Protein AF-A0A5F1S7F2-F1 (afdb_monomer_lite)

Radius of gyration: 33.68 Å; chains: 1; bounding box: 70×30×90 Å

Secondary structure (DSSP, 8-state):
-HHHHHHHHHHHHHHGGGGTT-S----PPPPP-PPPPPGGGGPPPPPPP---SSPPPHHHHHHHHHHHHHHHHHHHHHHHHHHHHHHHHHHHHTT--

Structure (mmCIF, N/CA/C/O backbone):
data_AF-A0A5F1S7F2-F1
#
_entry.id   AF-A0A5F1S7F2-F1
#
loop_
_atom_site.group_PDB
_atom_site.id
_atom_site.type_symbol
_atom_site.label_atom_id
_atom_site.label_alt_id
_atom_site.label_comp_id
_atom_site.label_asym_id
_atom_site.label_entity_id
_atom_site.label_seq_id
_atom_site.pdbx_PDB_ins_code
_atom_site.Cartn_x
_atom_site.Cartn_y
_atom_site.Cartn_z
_atom_site.occupancy
_atom_site.B_iso_or_equiv
_atom_site.auth_seq_id
_atom_site.auth_comp_id
_atom_site.auth_asym_id
_atom_site.auth_atom_id
_atom_site.pdbx_PDB_model_num
ATOM 1 N N . MET A 1 1 ? 46.663 -23.240 -64.726 1.00 58.72 1 MET A N 1
ATOM 2 C CA . MET A 1 1 ? 45.489 -22.377 -64.426 1.00 58.72 1 MET A CA 1
ATOM 3 C C . MET A 1 1 ? 44.431 -23.024 -63.521 1.00 58.72 1 MET A C 1
ATOM 5 O O . MET A 1 1 ? 43.843 -22.295 -62.737 1.00 58.72 1 MET A O 1
ATOM 9 N N . LYS A 1 2 ? 44.165 -24.345 -63.585 1.00 67.25 2 LYS A N 1
ATOM 10 C CA . LYS A 1 2 ? 43.181 -25.013 -62.695 1.00 67.25 2 LYS A CA 1
ATOM 11 C C . LYS A 1 2 ? 43.610 -25.046 -61.217 1.00 67.25 2 LYS A C 1
ATOM 13 O O . LYS A 1 2 ? 42.817 -24.673 -60.367 1.00 67.25 2 LYS A O 1
ATOM 18 N N . LEU A 1 3 ? 44.875 -25.381 -60.947 1.00 74.25 3 LEU A N 1
ATOM 19 C CA . LEU A 1 3 ? 45.460 -25.427 -59.593 1.00 74.25 3 LEU A CA 1
ATOM 20 C C . LEU A 1 3 ? 45.445 -24.073 -58.868 1.00 74.25 3 LEU A C 1
ATOM 22 O O . LEU A 1 3 ? 45.133 -23.999 -57.686 1.00 74.25 3 LEU A O 1
ATOM 26 N N . ILE A 1 4 ? 45.727 -22.988 -59.593 1.00 75.62 4 ILE A N 1
ATOM 27 C CA . ILE A 1 4 ? 45.687 -21.629 -59.034 1.00 75.62 4 ILE A CA 1
ATOM 28 C C . ILE A 1 4 ? 44.249 -21.269 -58.643 1.00 75.62 4 ILE A C 1
ATOM 30 O O . ILE A 1 4 ? 44.028 -20.789 -57.540 1.00 75.62 4 ILE A O 1
ATOM 34 N N . LYS A 1 5 ? 43.263 -21.589 -59.496 1.00 74.88 5 LYS A N 1
ATOM 35 C CA . LYS A 1 5 ? 41.838 -21.349 -59.214 1.00 74.88 5 LYS A CA 1
ATOM 36 C C . LYS A 1 5 ? 41.331 -22.154 -58.013 1.00 74.88 5 LYS A C 1
ATOM 38 O O . LYS A 1 5 ? 40.581 -21.622 -57.198 1.00 74.88 5 LYS A O 1
ATOM 43 N N . THR A 1 6 ? 41.748 -23.415 -57.883 1.00 79.19 6 THR A N 1
ATOM 44 C CA . THR A 1 6 ? 41.381 -24.251 -56.730 1.00 79.19 6 THR A CA 1
ATOM 45 C C . THR A 1 6 ? 42.020 -23.744 -55.441 1.00 79.19 6 THR A C 1
ATOM 47 O O . THR A 1 6 ? 41.333 -23.656 -54.430 1.00 79.19 6 THR A O 1
ATOM 50 N N . LEU A 1 7 ? 43.288 -23.322 -55.479 1.00 79.12 7 LEU A N 1
ATOM 51 C CA . LEU A 1 7 ? 43.970 -22.746 -54.315 1.00 79.12 7 LEU A CA 1
ATOM 52 C C . LEU A 1 7 ? 43.326 -21.425 -53.870 1.00 79.12 7 LEU A C 1
ATOM 54 O O . LEU A 1 7 ? 43.112 -21.223 -52.677 1.00 79.12 7 LEU A O 1
ATOM 58 N N . THR A 1 8 ? 42.934 -20.562 -54.811 1.00 77.94 8 THR A N 1
ATOM 59 C CA . THR A 1 8 ? 42.242 -19.305 -54.485 1.00 77.94 8 T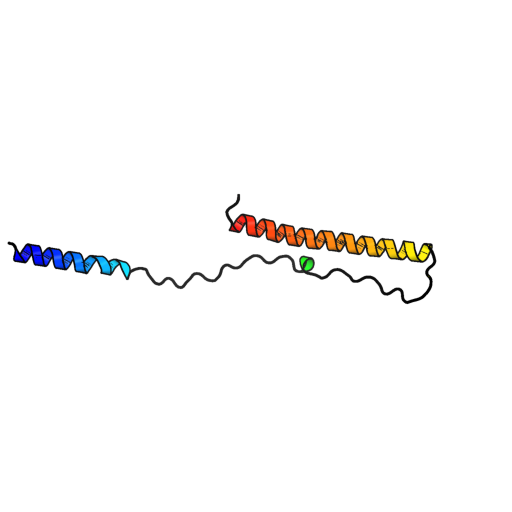HR A CA 1
ATOM 60 C C . THR A 1 8 ? 40.848 -19.530 -53.898 1.00 77.94 8 THR A C 1
ATOM 62 O O . THR A 1 8 ? 40.463 -18.828 -52.970 1.00 77.94 8 THR A O 1
ATOM 65 N N . LEU A 1 9 ? 40.099 -20.527 -54.386 1.00 78.31 9 LEU A N 1
ATOM 66 C CA . LEU A 1 9 ? 38.770 -20.858 -53.853 1.00 78.31 9 LEU A CA 1
ATOM 67 C C . LEU A 1 9 ? 38.849 -21.444 -52.440 1.00 78.31 9 LEU A C 1
ATOM 69 O O . LEU A 1 9 ? 38.070 -21.057 -51.573 1.00 78.31 9 LEU A O 1
ATOM 73 N N . VAL A 1 10 ? 39.817 -22.331 -52.191 1.00 79.88 10 VAL A N 1
ATOM 74 C CA . VAL A 1 10 ? 40.050 -22.905 -50.857 1.00 79.88 10 VAL A CA 1
ATOM 75 C C . VAL A 1 10 ? 40.477 -21.819 -49.867 1.00 79.88 10 VAL A C 1
ATOM 77 O O . VAL A 1 10 ? 39.965 -21.773 -48.753 1.00 79.88 10 VAL A O 1
ATOM 80 N N . SER A 1 11 ? 41.345 -20.892 -50.282 1.00 76.25 11 SER A N 1
ATOM 81 C CA . SER A 1 11 ? 41.752 -19.759 -49.443 1.00 76.25 11 SER A CA 1
ATOM 82 C C . SER A 1 11 ? 40.585 -18.823 -49.103 1.00 76.25 11 SER A C 1
ATOM 84 O O . SER A 1 11 ? 40.495 -18.365 -47.965 1.00 76.25 11 SER A O 1
ATOM 86 N N . LEU A 1 12 ? 39.664 -18.582 -50.042 1.00 75.25 12 LEU A N 1
ATOM 87 C CA . LEU A 1 12 ? 38.484 -17.745 -49.810 1.00 75.25 12 LEU A CA 1
ATOM 88 C C . LEU A 1 12 ? 37.487 -18.401 -48.838 1.00 75.25 12 LEU A C 1
ATOM 90 O O . LEU A 1 12 ? 36.954 -17.730 -47.956 1.00 75.25 12 LEU A O 1
ATOM 94 N N . LEU A 1 13 ? 37.279 -19.717 -48.957 1.00 72.12 13 LEU A N 1
ATOM 95 C CA . LEU A 1 13 ? 36.399 -20.486 -48.067 1.00 72.12 13 LEU A CA 1
ATOM 96 C C . LEU A 1 13 ? 36.922 -20.550 -46.622 1.00 72.12 13 LEU A C 1
ATOM 98 O O . LEU A 1 13 ? 36.126 -20.575 -45.687 1.00 72.12 13 LEU A O 1
ATOM 102 N N . LEU A 1 14 ? 38.244 -20.516 -46.432 1.00 70.75 14 LEU A N 1
ATOM 103 C CA . LEU A 1 14 ? 38.885 -20.512 -45.111 1.00 70.75 14 LEU A CA 1
ATOM 104 C C . LEU A 1 14 ? 38.899 -19.128 -44.433 1.00 70.75 14 LEU A C 1
ATOM 106 O O . LEU A 1 14 ? 39.029 -19.058 -43.214 1.00 70.75 14 LEU A O 1
ATOM 110 N N . ALA A 1 15 ? 38.743 -18.034 -45.187 1.00 65.88 15 ALA A N 1
ATOM 111 C CA . ALA A 1 15 ? 38.746 -16.670 -44.644 1.00 65.88 15 ALA A CA 1
ATOM 112 C C . ALA A 1 15 ? 37.368 -16.202 -44.125 1.00 65.88 15 ALA A C 1
ATOM 114 O O . ALA A 1 15 ? 37.299 -15.359 -43.233 1.00 65.88 15 ALA A O 1
ATOM 115 N N . LEU A 1 16 ? 36.269 -16.766 -44.639 1.00 63.81 16 LEU A N 1
ATOM 116 C C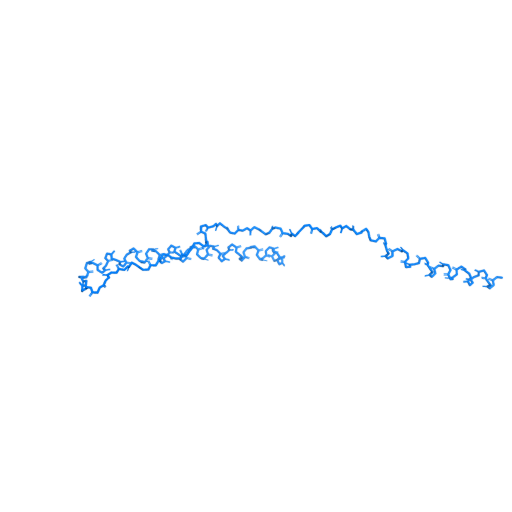A . LEU A 1 16 ? 34.894 -16.419 -44.247 1.00 63.81 16 LEU A CA 1
ATOM 117 C C . LEU A 1 16 ? 34.553 -16.658 -42.754 1.00 63.81 16 LEU A C 1
ATOM 119 O O . LEU A 1 16 ? 33.921 -15.783 -42.159 1.00 63.81 16 LEU A O 1
ATOM 123 N N . PRO A 1 17 ? 34.959 -17.766 -42.096 1.00 65.50 17 PRO A N 1
ATOM 124 C CA . PRO A 1 17 ? 34.636 -17.983 -40.682 1.00 65.50 17 PRO A CA 1
ATOM 125 C C . PRO A 1 17 ? 35.477 -17.126 -39.720 1.00 65.50 17 PRO A C 1
ATOM 127 O O . PRO A 1 17 ? 35.106 -16.986 -38.555 1.00 65.50 17 PRO A O 1
ATOM 130 N N . ALA A 1 18 ? 36.573 -16.505 -40.174 1.00 60.31 18 ALA A N 1
ATOM 131 C CA . ALA A 1 18 ? 37.444 -15.700 -39.312 1.00 60.31 18 ALA A CA 1
ATOM 132 C C . ALA A 1 18 ? 36.774 -14.402 -38.815 1.00 60.31 18 ALA A C 1
ATOM 134 O O . ALA A 1 18 ? 37.122 -13.894 -37.750 1.00 60.31 18 ALA A O 1
ATOM 135 N N . CYS A 1 19 ? 35.762 -13.890 -39.526 1.00 59.34 19 CYS A N 1
ATOM 136 C CA . CYS A 1 19 ? 34.979 -12.738 -39.069 1.00 59.34 19 CYS A CA 1
ATOM 137 C C . CYS A 1 19 ? 33.906 -13.095 -38.028 1.00 59.34 19 CYS A C 1
ATOM 139 O O . CYS A 1 19 ? 33.468 -12.205 -37.303 1.00 59.34 19 CYS A O 1
ATOM 141 N N . ALA A 1 20 ? 33.514 -14.368 -37.894 1.00 59.03 20 ALA A N 1
ATOM 142 C CA . ALA A 1 20 ? 32.536 -14.788 -36.885 1.00 59.03 20 ALA A CA 1
ATOM 143 C C . ALA A 1 20 ? 33.116 -14.768 -35.456 1.00 59.03 20 ALA A C 1
ATOM 145 O O . ALA A 1 20 ? 32.369 -14.637 -34.492 1.00 59.03 20 ALA A O 1
ATOM 146 N N . ALA A 1 21 ? 34.445 -14.843 -35.318 1.00 57.44 21 ALA A N 1
ATOM 147 C CA . ALA A 1 21 ? 35.146 -14.805 -34.031 1.00 57.44 21 ALA A CA 1
ATOM 148 C C . ALA A 1 21 ? 35.527 -13.384 -33.562 1.00 57.44 21 ALA A C 1
ATOM 150 O O . ALA A 1 21 ? 36.020 -13.222 -32.448 1.00 57.44 21 ALA A O 1
ATOM 151 N N . SER A 1 22 ? 35.300 -12.348 -34.382 1.00 56.91 22 SER A N 1
ATOM 152 C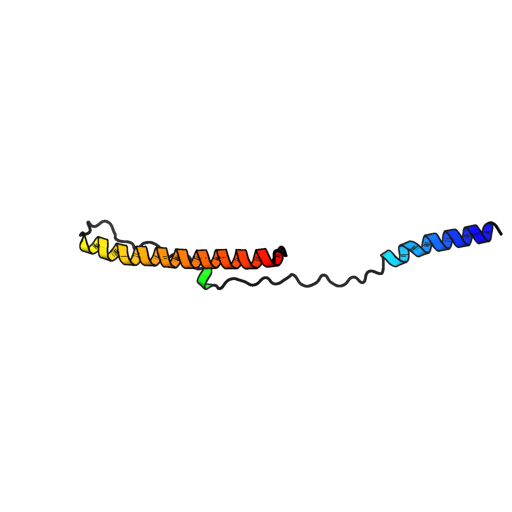 CA . SER A 1 22 ? 35.618 -10.948 -34.047 1.00 56.91 22 SER A CA 1
ATOM 153 C C . SER A 1 22 ? 34.407 -10.172 -33.517 1.00 56.91 22 SER A C 1
ATOM 155 O O . SER A 1 22 ? 34.309 -8.950 -33.640 1.00 56.91 22 SER A O 1
ATOM 157 N N . THR A 1 23 ? 33.451 -10.854 -32.892 1.00 62.00 23 THR A N 1
ATOM 158 C CA . THR A 1 23 ? 32.577 -10.163 -31.948 1.00 62.00 23 THR A CA 1
ATOM 159 C C . THR A 1 23 ? 33.410 -9.940 -30.697 1.00 62.00 23 THR A C 1
ATOM 161 O O . THR A 1 23 ? 33.725 -10.901 -29.993 1.00 62.00 23 THR A O 1
ATOM 164 N N . ARG A 1 24 ? 33.823 -8.693 -30.424 1.00 60.28 24 ARG A N 1
ATOM 165 C CA . ARG A 1 24 ? 34.413 -8.365 -29.120 1.00 60.28 24 ARG A CA 1
ATOM 166 C C . ARG A 1 24 ? 33.475 -8.940 -28.063 1.00 60.28 24 ARG A C 1
ATOM 168 O O . ARG A 1 24 ? 32.291 -8.609 -28.074 1.00 60.28 24 ARG A O 1
ATOM 175 N N . TYR A 1 25 ? 33.986 -9.806 -27.192 1.00 60.62 25 TYR A N 1
ATOM 176 C CA . TYR A 1 25 ? 33.292 -10.159 -25.962 1.00 60.62 25 TYR A CA 1
ATOM 177 C C . TYR A 1 25 ? 33.224 -8.874 -25.138 1.00 60.62 25 TYR A C 1
ATOM 179 O O . TYR A 1 25 ? 34.142 -8.527 -24.397 1.00 60.62 25 TYR A O 1
ATOM 187 N N . VAL A 1 26 ? 32.190 -8.079 -25.387 1.00 67.94 26 VAL A N 1
ATOM 188 C CA . VAL A 1 26 ? 31.833 -6.969 -24.524 1.00 67.94 26 VAL A CA 1
ATOM 189 C C . VAL A 1 26 ? 31.205 -7.649 -23.324 1.00 67.94 26 VAL A C 1
ATOM 191 O O . VAL A 1 26 ? 30.230 -8.384 -23.497 1.00 67.94 26 VAL A O 1
ATOM 194 N N . SER A 1 27 ? 31.802 -7.482 -22.140 1.00 73.88 27 SER A N 1
ATOM 195 C CA . SER A 1 27 ? 31.205 -7.971 -20.897 1.00 73.88 27 SER A CA 1
ATOM 196 C C . SER A 1 27 ? 29.710 -7.666 -20.925 1.00 73.88 27 SER A C 1
ATOM 198 O O . SER A 1 27 ? 29.357 -6.534 -21.285 1.00 73.88 27 SER A O 1
ATOM 200 N N . PRO A 1 28 ? 28.839 -8.647 -20.619 1.00 76.88 28 PRO A N 1
ATOM 201 C CA . PRO A 1 28 ? 27.408 -8.418 -20.667 1.00 76.88 28 PRO A CA 1
ATOM 202 C C . PRO A 1 28 ? 27.097 -7.149 -19.868 1.00 76.88 28 PRO A C 1
ATOM 204 O O . PRO A 1 28 ? 27.685 -6.953 -18.795 1.00 76.88 28 PRO A O 1
ATOM 207 N N . PRO A 1 29 ? 26.252 -6.253 -20.408 1.00 77.00 29 PRO A N 1
ATOM 208 C CA . PRO A 1 29 ? 25.918 -5.027 -19.710 1.00 77.00 29 PRO A CA 1
ATOM 209 C C . PRO A 1 29 ? 25.412 -5.380 -18.306 1.00 77.00 29 PRO A C 1
ATOM 211 O O . PRO A 1 29 ? 24.779 -6.429 -18.130 1.00 77.00 29 PRO A O 1
ATOM 214 N N . PRO A 1 30 ? 25.704 -4.544 -17.295 1.00 82.56 30 PRO A N 1
ATOM 215 C CA . PRO A 1 30 ? 25.202 -4.780 -15.952 1.00 82.56 30 PRO A CA 1
ATOM 216 C C . PRO A 1 30 ? 23.683 -4.950 -15.997 1.00 82.56 30 PRO A C 1
ATOM 218 O O . PRO A 1 30 ? 23.003 -4.312 -16.805 1.00 82.56 30 PRO A O 1
ATOM 221 N N . ALA A 1 31 ? 23.162 -5.828 -15.137 1.00 84.25 31 ALA A N 1
ATOM 222 C CA . ALA A 1 31 ? 21.736 -6.114 -15.096 1.00 84.25 31 ALA A CA 1
ATOM 223 C C . ALA A 1 31 ? 20.929 -4.806 -14.977 1.00 84.25 31 ALA A C 1
ATOM 225 O O . ALA A 1 31 ? 21.314 -3.918 -14.204 1.00 84.25 31 ALA A O 1
ATOM 226 N N . PRO A 1 32 ? 19.825 -4.666 -15.731 1.00 84.00 32 PRO A N 1
ATOM 227 C CA . PRO A 1 32 ? 19.019 -3.459 -15.687 1.00 84.00 32 PRO A CA 1
ATOM 228 C C . PRO A 1 32 ? 18.486 -3.246 -14.270 1.00 84.00 32 PRO A C 1
ATOM 230 O O . PRO A 1 32 ? 17.891 -4.138 -13.665 1.00 84.00 32 PRO A O 1
ATOM 233 N N . GLN A 1 33 ? 18.699 -2.045 -13.736 1.00 89.56 33 GLN A N 1
ATOM 234 C CA . GLN A 1 33 ? 18.157 -1.662 -12.439 1.00 89.56 33 GLN A CA 1
ATOM 235 C C . GLN A 1 33 ? 16.744 -1.122 -12.635 1.00 89.56 33 GLN A C 1
ATOM 237 O O . GLN A 1 33 ? 16.549 -0.040 -13.189 1.00 89.56 33 GLN A O 1
ATOM 242 N N . LEU A 1 34 ? 15.749 -1.891 -12.196 1.00 90.12 34 LEU A N 1
ATOM 243 C CA . LEU A 1 34 ? 14.360 -1.451 -12.226 1.00 90.12 34 LEU A CA 1
ATOM 244 C C . LEU A 1 34 ? 14.090 -0.481 -11.077 1.00 90.12 34 LEU A C 1
ATOM 246 O O . LEU A 1 34 ? 14.522 -0.703 -9.943 1.00 90.12 34 LEU A O 1
ATOM 250 N N . ALA A 1 35 ? 13.323 0.570 -11.371 1.00 91.12 35 ALA A N 1
ATOM 251 C CA . ALA A 1 35 ? 12.784 1.439 -10.338 1.00 91.12 35 ALA A CA 1
ATOM 252 C C . ALA A 1 35 ? 11.974 0.605 -9.335 1.00 91.12 35 ALA A C 1
ATOM 254 O O . ALA A 1 35 ? 11.197 -0.278 -9.717 1.00 91.12 35 ALA A O 1
ATOM 255 N N . LYS A 1 36 ? 12.172 0.891 -8.049 1.00 94.50 36 LYS A N 1
ATOM 256 C CA . LYS A 1 36 ? 11.398 0.299 -6.959 1.00 94.50 36 LYS A CA 1
ATOM 257 C C . LYS A 1 36 ? 10.226 1.220 -6.6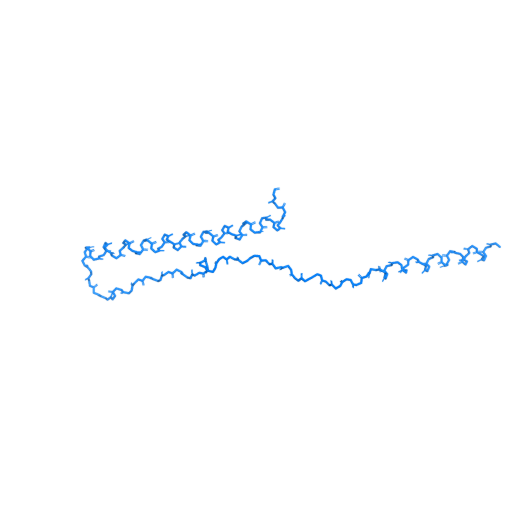12 1.00 94.50 36 LYS A C 1
ATOM 259 O O . LYS A 1 36 ? 10.379 2.436 -6.748 1.00 94.50 36 LYS A O 1
ATOM 264 N N . PRO A 1 37 ? 9.083 0.670 -6.174 1.00 96.12 37 PRO A N 1
ATOM 265 C CA . PRO A 1 37 ? 8.016 1.493 -5.628 1.00 96.12 37 PRO A CA 1
ATOM 266 C C . PRO A 1 37 ? 8.489 2.174 -4.339 1.00 96.12 37 PRO A C 1
ATOM 268 O O . PRO A 1 37 ? 9.422 1.706 -3.680 1.00 96.12 37 PRO A O 1
ATOM 271 N N . ASP A 1 38 ? 7.812 3.255 -3.964 1.00 96.00 38 ASP A N 1
ATOM 272 C CA . ASP A 1 38 ? 7.959 3.853 -2.638 1.00 96.00 38 ASP A CA 1
ATOM 273 C C . ASP A 1 38 ? 7.669 2.793 -1.554 1.00 96.00 38 ASP A C 1
ATOM 275 O O . ASP A 1 38 ? 6.702 2.032 -1.659 1.00 96.00 38 ASP A O 1
ATOM 279 N N . SER A 1 39 ? 8.507 2.720 -0.517 1.00 94.94 39 SER A N 1
ATOM 280 C CA . SER A 1 39 ? 8.366 1.742 0.570 1.00 94.94 39 SER A CA 1
ATOM 281 C C . SER A 1 39 ? 7.070 1.921 1.361 1.00 94.94 39 SER A C 1
ATOM 283 O O . SER A 1 39 ? 6.544 0.953 1.916 1.00 94.94 39 SER A O 1
ATOM 285 N N . ALA A 1 40 ? 6.500 3.129 1.366 1.00 95.25 40 ALA A N 1
ATOM 286 C CA . ALA A 1 40 ? 5.191 3.387 1.938 1.00 95.25 40 ALA A CA 1
ATOM 287 C C . ALA A 1 40 ? 4.097 2.573 1.241 1.00 95.25 40 ALA A C 1
ATOM 289 O O . ALA A 1 40 ? 3.115 2.238 1.894 1.00 95.25 40 ALA A O 1
ATOM 290 N N . LEU A 1 41 ? 4.261 2.224 -0.044 1.00 96.88 41 LEU A N 1
ATOM 291 C CA . LEU A 1 41 ? 3.280 1.468 -0.830 1.00 96.88 41 LEU A CA 1
ATOM 292 C C . LEU A 1 41 ? 3.269 -0.030 -0.525 1.00 96.88 41 LEU A C 1
ATOM 294 O O . LEU A 1 41 ? 2.266 -0.694 -0.776 1.00 96.88 41 LEU A O 1
ATOM 298 N N . THR A 1 42 ? 4.359 -0.554 0.033 1.00 95.94 42 THR A N 1
ATOM 299 C CA . THR A 1 42 ? 4.509 -1.975 0.372 1.00 95.94 42 THR A CA 1
ATOM 300 C C . THR A 1 42 ? 4.183 -2.284 1.830 1.00 95.94 42 THR A C 1
ATOM 302 O O . THR A 1 42 ? 4.316 -3.429 2.245 1.00 95.94 42 THR A O 1
ATOM 305 N N . LYS A 1 43 ? 3.787 -1.281 2.623 1.00 96.12 43 LYS A N 1
ATOM 306 C CA . LYS A 1 43 ? 3.367 -1.483 4.013 1.00 96.12 43 LYS A CA 1
ATOM 307 C C . LYS A 1 43 ? 2.047 -2.264 4.063 1.00 96.12 43 LYS A C 1
ATOM 309 O O . LYS A 1 43 ? 1.099 -1.909 3.358 1.00 96.12 43 LYS A O 1
ATOM 314 N N . ASP A 1 44 ? 1.973 -3.241 4.963 1.00 95.31 44 ASP A N 1
ATOM 315 C CA . ASP A 1 44 ? 0.748 -3.987 5.254 1.00 95.31 44 ASP A CA 1
ATOM 316 C C . ASP A 1 44 ? -0.416 -3.069 5.667 1.00 95.31 44 ASP A C 1
ATOM 318 O O . ASP A 1 44 ? -0.227 -1.962 6.193 1.00 95.31 44 ASP A O 1
ATOM 322 N N . CYS A 1 45 ? -1.646 -3.522 5.406 1.00 95.44 45 CYS A N 1
ATOM 323 C CA . CYS A 1 45 ? -2.835 -2.891 5.975 1.00 95.44 45 CYS A CA 1
ATOM 324 C C . CYS A 1 45 ? -2.802 -2.979 7.498 1.00 95.44 45 CYS A C 1
ATOM 326 O O . CYS A 1 45 ? -2.365 -3.984 8.059 1.00 95.44 45 CYS A O 1
ATOM 328 N N . ASP A 1 46 ? -3.318 -1.944 8.156 1.00 93.38 46 ASP A N 1
ATOM 329 C CA . ASP A 1 46 ? -3.527 -2.009 9.595 1.00 93.38 46 ASP A CA 1
ATOM 330 C C . ASP A 1 46 ? -4.577 -3.092 9.898 1.00 93.38 46 ASP A C 1
ATOM 332 O O . ASP A 1 46 ? -5.572 -3.238 9.181 1.00 93.38 46 ASP A O 1
ATOM 336 N N . ALA A 1 47 ? -4.324 -3.887 10.937 1.00 90.31 47 ALA A N 1
ATOM 337 C CA . ALA A 1 47 ? -5.255 -4.912 11.384 1.00 90.31 47 ALA A CA 1
ATOM 338 C C . ALA A 1 47 ? -6.452 -4.276 12.114 1.00 90.31 47 ALA A C 1
ATOM 340 O O . ALA A 1 47 ? -6.301 -3.204 12.712 1.00 90.31 47 ALA A O 1
ATOM 341 N N . PRO A 1 48 ? -7.620 -4.943 12.133 1.00 89.12 48 PRO A N 1
ATOM 342 C CA . PRO A 1 48 ? -8.728 -4.525 12.979 1.00 89.12 48 PRO A CA 1
ATOM 343 C C . PRO A 1 48 ? -8.289 -4.397 14.443 1.00 89.12 48 PRO A C 1
ATOM 345 O O . PRO A 1 48 ? -7.523 -5.221 14.953 1.00 89.12 48 PRO A O 1
ATOM 348 N N . VAL A 1 49 ? -8.789 -3.370 15.132 1.00 89.38 49 VAL A N 1
ATOM 349 C CA . VAL A 1 49 ? -8.564 -3.205 16.574 1.00 89.38 49 VAL A CA 1
ATOM 350 C C . VAL A 1 49 ? -9.188 -4.377 17.331 1.00 89.38 49 VAL A C 1
ATOM 352 O O . VAL A 1 49 ? -10.309 -4.792 17.048 1.00 89.38 49 VAL A O 1
ATOM 355 N N . ASN A 1 50 ? -8.472 -4.887 18.332 1.00 91.19 50 ASN A N 1
ATOM 356 C CA . ASN A 1 50 ? -9.026 -5.866 19.257 1.00 91.19 50 ASN A CA 1
ATOM 357 C C . ASN A 1 50 ? -10.014 -5.177 20.213 1.00 91.19 50 ASN A C 1
ATOM 359 O O . ASN A 1 50 ? -9.620 -4.331 21.014 1.00 91.19 50 ASN A O 1
ATOM 363 N N . ILE A 1 51 ? -11.286 -5.558 20.119 1.00 90.75 51 ILE A N 1
ATOM 364 C CA . ILE A 1 51 ? -12.396 -4.996 20.904 1.00 90.75 51 ILE A CA 1
ATOM 365 C C . ILE A 1 51 ? -12.770 -5.854 22.129 1.00 90.75 51 ILE A C 1
ATOM 367 O O . ILE A 1 51 ? -13.595 -5.437 22.943 1.00 90.75 51 ILE A O 1
ATOM 371 N N . GLY A 1 52 ? -12.142 -7.025 22.295 1.00 93.00 52 GLY A N 1
ATOM 372 C CA . GLY A 1 52 ? -12.483 -8.018 23.317 1.00 93.00 52 GLY A CA 1
ATOM 373 C C . GLY A 1 52 ? -13.877 -8.635 23.135 1.00 93.00 52 GLY A C 1
ATOM 374 O O . GLY A 1 52 ? -14.494 -8.506 22.082 1.00 93.00 52 GLY A O 1
ATOM 375 N N . ASP A 1 53 ? -14.382 -9.280 24.191 1.00 94.44 53 ASP A N 1
ATOM 376 C CA . ASP A 1 53 ? -15.625 -10.076 24.144 1.00 94.44 53 ASP A CA 1
ATOM 377 C C . ASP A 1 53 ? -16.826 -9.395 24.828 1.00 94.44 53 ASP A C 1
ATOM 379 O O . ASP A 1 53 ? -17.838 -10.027 25.136 1.00 94.44 53 ASP A O 1
ATOM 383 N N . LYS A 1 54 ? -16.716 -8.101 25.141 1.00 92.00 54 LYS A N 1
ATOM 384 C CA . LYS A 1 54 ? -17.785 -7.369 25.833 1.00 92.00 54 LYS A CA 1
ATOM 385 C C . LYS A 1 54 ? -18.849 -6.905 24.844 1.00 92.00 54 LYS A C 1
ATOM 387 O O . LYS A 1 54 ? -18.537 -6.492 23.732 1.00 92.00 54 LYS A O 1
ATOM 392 N N . ALA A 1 55 ? -20.104 -6.898 25.291 1.00 93.8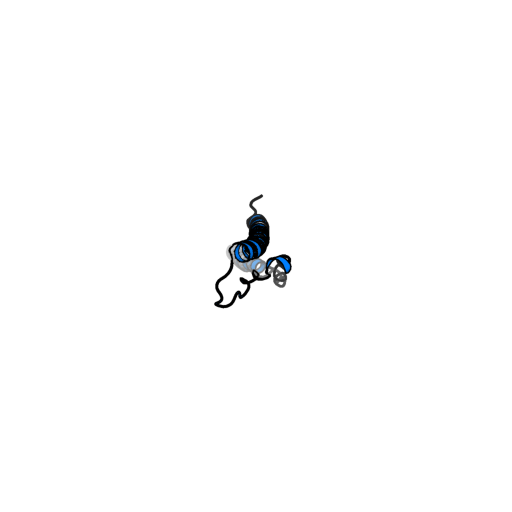8 55 ALA A N 1
ATOM 393 C CA . ALA A 1 55 ? -21.180 -6.269 24.538 1.00 93.88 55 ALA A CA 1
ATOM 394 C C . ALA A 1 55 ? -20.897 -4.767 24.378 1.00 93.88 55 ALA A C 1
ATOM 396 O O . ALA A 1 55 ? -20.654 -4.068 25.365 1.00 93.88 55 ALA A O 1
ATOM 397 N N . LEU A 1 56 ? -20.930 -4.293 23.135 1.00 96.00 56 LEU A N 1
ATOM 398 C CA . LEU A 1 56 ? -20.767 -2.884 22.798 1.00 96.00 56 LEU A CA 1
ATOM 399 C C . LEU A 1 56 ? -22.128 -2.194 22.754 1.00 96.00 56 LEU A C 1
ATOM 401 O O . LEU A 1 56 ? -23.121 -2.770 22.306 1.00 96.00 56 LEU A O 1
ATOM 405 N N . THR A 1 57 ? -22.165 -0.932 23.171 1.00 97.19 57 THR A N 1
ATOM 406 C CA . THR A 1 57 ? -23.295 -0.059 22.847 1.00 97.19 57 THR A CA 1
ATOM 407 C C . THR A 1 57 ? -23.263 0.310 21.361 1.00 97.19 57 THR A C 1
ATOM 409 O O . THR A 1 57 ? -22.244 0.163 20.674 1.00 97.19 57 THR A O 1
ATOM 412 N N . GLN A 1 58 ? -24.381 0.822 20.847 1.00 96.88 58 GLN A N 1
ATOM 413 C CA . GLN A 1 58 ? -24.438 1.322 19.474 1.00 96.88 58 GLN A CA 1
ATOM 414 C C . GLN A 1 58 ? -23.423 2.453 19.241 1.00 96.88 58 GLN A C 1
ATOM 416 O O . GLN A 1 58 ? -22.658 2.393 18.284 1.00 96.88 58 GLN A O 1
ATOM 421 N N . GLU A 1 59 ? -23.342 3.420 20.160 1.00 96.81 59 GLU A N 1
ATOM 422 C CA . GLU A 1 59 ? -22.380 4.530 20.092 1.00 96.81 59 GLU A CA 1
ATOM 423 C C . GLU A 1 59 ? -20.928 4.031 20.010 1.00 96.81 59 GLU A C 1
ATOM 425 O O . GLU A 1 59 ? -20.143 4.497 19.186 1.00 96.81 59 GLU A O 1
ATOM 430 N N . GLN A 1 60 ? -20.562 3.041 20.830 1.00 95.88 60 GLN A N 1
ATOM 431 C CA . GLN A 1 60 ? -19.221 2.450 20.799 1.00 95.88 60 GLN A CA 1
ATOM 432 C C . GLN A 1 60 ? -18.937 1.761 19.462 1.00 95.88 60 GLN A C 1
ATOM 434 O O . GLN A 1 60 ? -17.842 1.894 18.919 1.00 95.88 60 GLN A O 1
ATOM 439 N N . THR A 1 61 ? -19.929 1.053 18.922 1.00 94.69 61 THR A N 1
ATOM 440 C CA . THR A 1 61 ? -19.821 0.363 17.632 1.00 94.69 61 THR A CA 1
ATOM 441 C C . THR A 1 61 ? -19.599 1.355 16.492 1.00 94.69 61 THR A C 1
ATOM 443 O O . THR A 1 61 ? -18.683 1.183 15.691 1.00 94.69 61 THR A O 1
ATOM 446 N N . GLU A 1 62 ? -20.390 2.426 16.436 1.00 95.25 62 GLU A N 1
ATOM 447 C CA . GLU A 1 62 ? -20.276 3.463 15.405 1.00 95.25 62 GLU A CA 1
ATOM 448 C C . GLU A 1 62 ? -18.920 4.180 15.472 1.00 95.25 62 GLU A C 1
ATOM 450 O O . GLU A 1 62 ? -18.256 4.358 14.446 1.00 95.25 62 GLU A O 1
ATOM 455 N N . ASN A 1 63 ? -18.456 4.496 16.683 1.00 94.94 63 ASN A N 1
ATOM 456 C CA . ASN A 1 63 ? -17.148 5.110 16.905 1.00 94.94 63 ASN A CA 1
ATOM 457 C C . ASN A 1 63 ? -15.977 4.222 16.470 1.00 94.94 63 ASN A C 1
ATOM 459 O O . ASN A 1 63 ? -14.956 4.752 16.044 1.00 94.94 63 ASN A O 1
ATOM 463 N N . LEU A 1 64 ? -16.105 2.895 16.557 1.00 93.94 64 LEU A N 1
ATOM 464 C CA . LEU A 1 64 ? -15.100 1.944 16.065 1.00 93.94 64 LEU A CA 1
ATOM 465 C C . LEU A 1 64 ? -15.196 1.721 14.551 1.00 93.94 64 LEU A C 1
ATOM 467 O O . LEU A 1 64 ? -14.187 1.476 13.891 1.00 93.94 64 LEU A O 1
ATOM 471 N N . TRP A 1 65 ? -16.388 1.851 13.973 1.00 93.19 65 TRP A N 1
ATOM 472 C CA . TRP A 1 65 ? -16.591 1.601 12.550 1.00 93.19 65 TRP A CA 1
ATOM 473 C C . TRP A 1 65 ? -16.021 2.708 11.657 1.00 93.19 65 TRP A C 1
ATOM 475 O O . TRP A 1 65 ? -15.491 2.437 10.578 1.00 93.19 65 TRP A O 1
ATOM 485 N N . ILE A 1 66 ? -16.078 3.962 12.109 1.00 93.19 66 ILE A N 1
ATOM 486 C CA . ILE A 1 66 ? -15.483 5.109 11.408 1.00 93.19 66 ILE A CA 1
ATOM 487 C C . ILE A 1 66 ? -13.966 4.931 11.167 1.00 93.19 66 ILE A C 1
ATOM 489 O O . ILE A 1 66 ? -13.541 5.035 10.009 1.00 93.19 66 ILE A O 1
ATOM 493 N N . PRO A 1 67 ? -13.125 4.682 12.195 1.00 92.56 67 PRO A N 1
ATOM 494 C CA . PRO A 1 67 ? -11.688 4.511 12.014 1.00 92.56 67 PRO A CA 1
ATOM 495 C C . PRO A 1 67 ? -11.358 3.254 11.210 1.00 92.56 67 PRO A C 1
ATOM 497 O O . PRO A 1 67 ? -10.476 3.322 10.358 1.00 92.56 67 PRO A O 1
ATOM 500 N N . ASP A 1 68 ? -12.097 2.157 11.399 1.00 93.88 68 ASP A N 1
ATOM 501 C CA . ASP A 1 68 ? -11.924 0.937 10.604 1.00 93.88 68 ASP A CA 1
ATOM 502 C C . ASP A 1 68 ? -12.160 1.207 9.110 1.00 93.88 68 ASP A C 1
ATOM 504 O O . ASP A 1 68 ? -11.297 0.966 8.261 1.00 93.88 68 ASP A O 1
ATOM 508 N N . ARG A 1 69 ? -13.280 1.859 8.775 1.00 95.44 69 ARG A N 1
ATOM 509 C CA . ARG A 1 69 ? -13.587 2.244 7.393 1.00 95.44 69 ARG A CA 1
ATOM 510 C C . ARG A 1 69 ? -12.522 3.170 6.806 1.00 95.44 69 ARG A C 1
ATOM 512 O O . ARG A 1 69 ? -12.187 3.043 5.626 1.00 95.44 69 ARG A O 1
ATOM 519 N N . LYS A 1 70 ? -11.988 4.104 7.598 1.00 95.62 70 LYS A N 1
ATOM 520 C CA . LYS A 1 70 ? -10.897 4.989 7.168 1.00 95.62 70 LYS A CA 1
ATOM 521 C C . LYS A 1 70 ? -9.624 4.192 6.864 1.00 95.62 70 LYS A C 1
ATOM 523 O O . LYS A 1 70 ? -9.065 4.374 5.783 1.00 95.62 70 LYS A O 1
ATOM 528 N N . ALA A 1 71 ? -9.223 3.281 7.751 1.00 95.38 71 ALA A N 1
ATOM 529 C CA . ALA A 1 71 ? -8.049 2.429 7.567 1.00 95.38 71 ALA A CA 1
ATOM 530 C C . ALA A 1 71 ? -8.165 1.563 6.299 1.00 95.38 71 ALA A C 1
ATOM 532 O O . ALA A 1 71 ? -7.233 1.504 5.492 1.00 95.38 71 ALA A O 1
ATOM 533 N N . LEU A 1 72 ? -9.341 0.978 6.046 1.00 96.00 72 LEU A N 1
ATOM 534 C CA . LEU A 1 72 ? -9.607 0.205 4.828 1.00 96.00 72 LEU A CA 1
ATOM 535 C C . LEU A 1 72 ? -9.486 1.053 3.554 1.00 96.00 72 LEU A C 1
ATOM 537 O O . LEU A 1 72 ? -8.905 0.612 2.558 1.00 96.00 72 LEU A O 1
ATOM 541 N N . LEU A 1 73 ? -10.018 2.279 3.564 1.00 97.56 73 LEU A N 1
ATOM 542 C CA . LEU A 1 73 ? -9.923 3.185 2.417 1.00 97.56 73 LEU A CA 1
ATOM 543 C C . LEU A 1 73 ? -8.481 3.619 2.146 1.00 97.56 73 LEU A C 1
ATOM 545 O O . LEU A 1 73 ? -8.065 3.655 0.986 1.00 97.56 73 LEU A O 1
ATOM 549 N N . GLU A 1 74 ? -7.720 3.940 3.188 1.00 96.88 74 GLU A N 1
ATOM 550 C CA . GLU A 1 74 ? -6.307 4.301 3.067 1.00 96.88 74 GLU A CA 1
ATOM 551 C C . GLU A 1 74 ? -5.481 3.127 2.541 1.00 96.88 74 GLU A C 1
ATOM 553 O O . GLU A 1 74 ? -4.728 3.297 1.577 1.00 96.88 74 GLU A O 1
ATOM 558 N N . CYS A 1 75 ? -5.696 1.918 3.071 1.00 97.56 75 CYS A N 1
ATOM 559 C CA . CYS A 1 75 ? -4.996 0.744 2.570 1.00 97.56 75 CYS A CA 1
ATOM 560 C C . CYS A 1 75 ? -5.342 0.451 1.102 1.00 97.56 75 CYS A C 1
ATOM 562 O O . CYS A 1 75 ? -4.450 0.230 0.278 1.00 97.56 75 CYS A O 1
ATOM 564 N N . ARG A 1 76 ? -6.626 0.542 0.728 1.00 97.69 76 ARG A N 1
ATOM 565 C CA . ARG A 1 76 ? -7.059 0.390 -0.668 1.00 97.69 76 ARG A CA 1
ATOM 566 C C . ARG A 1 76 ? -6.349 1.380 -1.590 1.00 97.69 76 ARG A C 1
ATOM 568 O O . ARG A 1 76 ? -5.892 0.986 -2.660 1.00 97.69 76 ARG A O 1
ATOM 575 N N . ARG A 1 77 ? -6.269 2.658 -1.203 1.00 97.94 77 ARG A N 1
ATOM 576 C CA . ARG A 1 77 ? -5.598 3.701 -2.001 1.00 97.94 77 ARG A CA 1
ATOM 577 C C . ARG A 1 77 ? -4.118 3.390 -2.189 1.00 97.94 77 ARG A C 1
ATOM 579 O O . ARG A 1 77 ? -3.620 3.484 -3.307 1.00 97.94 77 ARG A O 1
ATOM 586 N N . ARG A 1 78 ? -3.443 2.963 -1.122 1.00 97.88 78 ARG A N 1
ATOM 587 C CA . ARG A 1 78 ? -2.035 2.563 -1.152 1.00 97.88 78 ARG A CA 1
ATOM 588 C C . ARG A 1 78 ? -1.781 1.409 -2.126 1.00 97.88 78 ARG A C 1
ATOM 590 O O . ARG A 1 78 ? -0.929 1.528 -3.001 1.00 97.88 78 ARG A O 1
ATOM 597 N N . HIS A 1 79 ? -2.539 0.317 -2.023 1.00 97.94 79 HIS A N 1
ATOM 598 C CA . HIS A 1 79 ? -2.347 -0.829 -2.919 1.00 97.94 79 HIS A CA 1
ATOM 599 C C . HIS A 1 79 ? -2.767 -0.538 -4.364 1.00 97.94 79 HIS A C 1
ATOM 601 O O . HIS A 1 79 ? -2.161 -1.077 -5.288 1.00 97.94 79 HIS A O 1
ATOM 607 N N . ALA A 1 80 ? -3.752 0.340 -4.582 1.00 98.38 80 ALA A N 1
ATOM 608 C CA . ALA A 1 80 ? -4.070 0.826 -5.923 1.00 98.38 80 ALA A CA 1
ATOM 609 C C . ALA A 1 80 ? -2.880 1.584 -6.533 1.00 98.38 80 ALA A C 1
ATOM 611 O O . ALA A 1 80 ? -2.472 1.261 -7.643 1.00 98.38 80 ALA A O 1
ATOM 612 N N . ALA A 1 81 ? -2.260 2.498 -5.782 1.00 98.19 81 ALA A N 1
ATOM 613 C CA . ALA A 1 81 ? -1.063 3.205 -6.233 1.00 98.19 81 ALA A CA 1
ATOM 614 C C . ALA A 1 81 ? 0.119 2.254 -6.504 1.00 98.19 81 ALA A C 1
ATOM 616 O O . ALA A 1 81 ? 0.831 2.430 -7.490 1.00 98.19 81 ALA A O 1
ATOM 617 N N . LEU A 1 82 ? 0.304 1.211 -5.682 1.00 98.38 82 LEU A N 1
ATOM 618 C CA . LEU A 1 82 ? 1.316 0.177 -5.930 1.00 98.38 82 LEU A CA 1
ATOM 619 C C . LEU A 1 82 ? 1.071 -0.567 -7.250 1.00 98.38 82 LEU A C 1
ATOM 621 O O . LEU A 1 82 ? 1.997 -0.772 -8.033 1.00 98.38 82 LEU A O 1
ATOM 625 N N . ARG A 1 83 ? -0.176 -0.976 -7.498 1.00 98.00 83 ARG A N 1
ATOM 626 C CA . ARG A 1 83 ? -0.572 -1.632 -8.748 1.00 98.00 83 ARG A CA 1
ATOM 627 C C . ARG A 1 83 ? -0.320 -0.716 -9.943 1.00 98.00 83 ARG A C 1
ATOM 629 O O . ARG A 1 83 ? 0.248 -1.165 -10.932 1.00 98.00 83 ARG A O 1
ATOM 636 N N . ASP A 1 84 ? -0.728 0.545 -9.844 1.00 98.12 84 ASP A N 1
ATOM 637 C CA . ASP A 1 84 ? -0.613 1.512 -10.937 1.00 98.12 84 ASP A CA 1
ATOM 638 C C . ASP A 1 84 ? 0.860 1.824 -11.254 1.00 98.12 84 ASP A C 1
ATOM 640 O O . ASP A 1 84 ? 1.227 1.906 -12.424 1.00 98.12 84 ASP A O 1
ATOM 644 N N . PHE A 1 85 ? 1.730 1.882 -10.237 1.00 97.69 85 PHE A N 1
ATOM 645 C CA . PHE A 1 85 ? 3.183 1.967 -10.419 1.00 97.69 85 PHE A CA 1
ATOM 646 C C . PHE A 1 85 ? 3.730 0.809 -11.266 1.00 97.69 85 PHE A C 1
ATOM 648 O O . PHE A 1 85 ? 4.491 1.034 -12.209 1.00 97.69 85 PHE A O 1
ATOM 655 N N . TYR A 1 86 ? 3.350 -0.434 -10.949 1.00 97.00 86 TYR A N 1
ATOM 656 C CA . TYR A 1 86 ? 3.818 -1.591 -11.712 1.00 97.00 86 TYR A CA 1
ATOM 657 C C . TYR A 1 86 ? 3.222 -1.638 -13.118 1.00 97.00 86 TYR A C 1
ATOM 659 O O . TYR A 1 86 ? 3.948 -1.935 -14.062 1.00 97.00 86 TYR A O 1
ATOM 667 N N . ALA A 1 87 ? 1.951 -1.269 -13.279 1.00 96.94 87 ALA A N 1
ATOM 668 C CA . ALA A 1 87 ? 1.321 -1.176 -14.591 1.00 96.94 87 ALA A CA 1
ATOM 669 C C . ALA A 1 87 ? 2.029 -0.152 -15.501 1.00 96.94 87 ALA A C 1
ATOM 671 O O . ALA A 1 87 ? 2.315 -0.466 -16.657 1.00 96.94 87 ALA A O 1
ATOM 672 N N . ASP A 1 88 ? 2.372 1.038 -14.987 1.00 95.62 88 ASP A N 1
ATOM 673 C CA . ASP A 1 88 ? 3.146 2.039 -15.739 1.00 95.6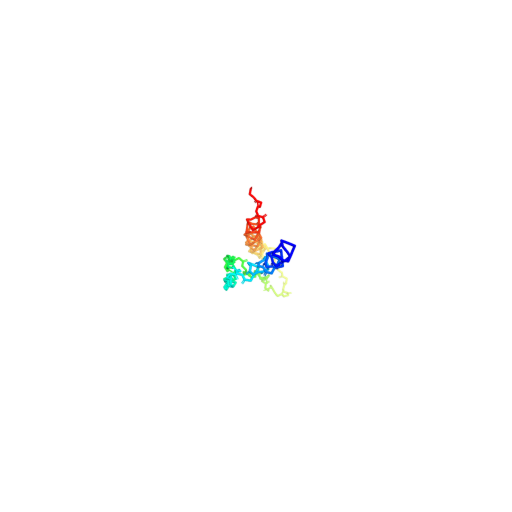2 88 ASP A CA 1
ATOM 674 C C . ASP A 1 88 ? 4.524 1.498 -16.131 1.00 95.62 88 ASP A C 1
ATOM 676 O O . ASP A 1 88 ? 4.887 1.513 -17.311 1.00 95.62 88 ASP A O 1
ATOM 680 N N . ARG A 1 89 ? 5.276 0.962 -15.160 1.00 94.81 89 ARG A N 1
ATOM 681 C CA . ARG A 1 89 ? 6.609 0.400 -15.404 1.00 94.81 89 ARG A CA 1
ATOM 682 C C . ARG A 1 89 ? 6.564 -0.660 -16.500 1.00 94.81 89 ARG A C 1
ATOM 684 O O . ARG A 1 89 ? 7.361 -0.599 -17.434 1.00 94.81 89 ARG A O 1
ATOM 691 N N . ASP A 1 90 ? 5.643 -1.609 -16.387 1.00 94.38 90 ASP A N 1
ATOM 692 C CA . ASP A 1 90 ? 5.574 -2.754 -17.286 1.00 94.38 90 ASP A CA 1
ATOM 693 C C . ASP A 1 90 ? 5.115 -2.323 -18.690 1.00 94.38 90 ASP A C 1
ATOM 695 O O . ASP A 1 90 ? 5.710 -2.754 -19.675 1.00 94.38 90 ASP A O 1
ATOM 699 N N . SER A 1 91 ? 4.188 -1.360 -18.811 1.00 95.12 91 SER A N 1
ATOM 700 C CA . SER A 1 91 ? 3.790 -0.798 -20.117 1.00 95.12 91 SER A CA 1
ATOM 701 C C . SER A 1 91 ? 4.967 -0.179 -20.887 1.00 95.12 91 SER A C 1
ATOM 703 O O . SER A 1 91 ? 5.114 -0.374 -22.096 1.00 95.12 91 SER A O 1
ATOM 705 N N . ARG A 1 92 ? 5.864 0.511 -20.169 1.00 91.19 92 ARG A N 1
ATOM 706 C CA . ARG A 1 92 ? 7.065 1.136 -20.736 1.00 91.19 92 ARG A CA 1
ATOM 707 C C . ARG A 1 92 ? 8.114 0.106 -21.142 1.00 91.19 92 ARG A C 1
ATOM 709 O O . ARG A 1 92 ? 8.817 0.332 -22.124 1.00 91.19 92 ARG A O 1
ATOM 716 N N . LEU A 1 93 ? 8.228 -0.995 -20.399 1.00 91.00 93 LEU A N 1
ATOM 717 C CA . LEU A 1 93 ? 9.133 -2.101 -20.724 1.00 91.00 93 LEU A CA 1
ATOM 718 C C . LEU A 1 93 ? 8.650 -2.895 -21.942 1.00 91.00 93 LEU A C 1
ATOM 720 O O . LEU A 1 93 ? 9.466 -3.319 -22.754 1.00 91.00 93 LEU A O 1
ATOM 724 N N . GLU A 1 94 ? 7.337 -3.049 -22.103 1.00 92.69 94 GLU A N 1
ATOM 725 C CA . GLU A 1 94 ? 6.726 -3.723 -23.255 1.00 92.69 94 GLU A CA 1
ATOM 726 C C . GLU A 1 94 ? 6.745 -2.878 -24.541 1.00 92.69 94 GLU A C 1
ATOM 728 O O . GLU A 1 94 ? 6.332 -3.357 -25.596 1.00 92.69 94 GLU A O 1
ATOM 733 N N . GLY A 1 95 ? 7.198 -1.619 -24.481 1.00 80.88 95 GLY A N 1
ATOM 734 C CA . GLY A 1 95 ? 7.180 -0.709 -25.629 1.00 80.88 95 GLY A CA 1
ATOM 735 C C . GLY A 1 95 ? 5.770 -0.273 -26.042 1.00 80.88 95 GLY A C 1
ATOM 736 O O . GLY A 1 95 ? 5.590 0.243 -27.143 1.00 80.88 95 GLY A O 1
ATOM 737 N N . LYS A 1 96 ? 4.770 -0.460 -25.171 1.00 72.00 96 LYS A N 1
ATOM 738 C CA . LYS A 1 96 ? 3.406 0.038 -25.364 1.00 72.00 96 LYS A CA 1
ATOM 739 C C . LYS A 1 96 ? 3.373 1.515 -24.972 1.00 72.00 96 LYS A C 1
ATOM 741 O O . LYS A 1 96 ? 3.082 1.857 -23.828 1.00 72.00 96 LYS A O 1
ATOM 746 N N . LYS A 1 97 ? 3.718 2.387 -25.915 1.00 52.41 97 LYS A N 1
ATOM 747 C CA . LYS A 1 97 ? 3.434 3.822 -25.846 1.00 52.41 97 LYS A CA 1
ATOM 748 C C . LYS A 1 97 ? 2.719 4.268 -27.104 1.00 52.41 97 LYS A C 1
ATOM 750 O O . LYS A 1 97 ? 3.201 3.900 -28.195 1.00 52.41 97 LYS A O 1
#

Foldseek 3Di:
DVVVVVVVVVVVVVVVCVVVPPPPPPPPPPDDDADDDDPQLVDDQDDQDDPPDDDDDPVRVVVSVVVVVVSVVVNVVSPVVVVVVVVVRVCVVVVPD

pLDDT: mean 86.03, std 13.08, range [52.41, 98.38]

Sequence (97 aa):
MKLIKTLTLVSLLLALPACAASTRYVSPPPAPQLAKPDSALTKDCDAPVNIGDKALTQEQTENLWIPDRKALLECRRRHAALRDFYADRDSRLEGKK